Protein AF-A0A525KB96-F1 (afdb_monomer_lite)

pLDDT: mean 92.5, std 6.68, range [64.62, 98.19]

Structure (mmCIF, N/CA/C/O backbone):
data_AF-A0A525KB96-F1
#
_entry.id   AF-A0A525KB96-F1
#
loop_
_atom_site.group_PDB
_atom_site.id
_atom_site.type_symbol
_atom_site.label_atom_id
_atom_site.label_alt_id
_atom_site.label_comp_id
_atom_site.label_asym_id
_atom_site.label_entity_id
_atom_site.label_seq_id
_atom_site.pdbx_PDB_ins_code
_atom_site.Cartn_x
_atom_site.Cartn_y
_atom_site.Cartn_z
_atom_site.occupancy
_atom_site.B_iso_or_equiv
_atom_site.auth_seq_id
_atom_site.auth_comp_id
_atom_site.auth_asym_id
_atom_site.auth_atom_id
_atom_site.pdbx_PDB_model_num
ATOM 1 N N . MET A 1 1 ? -17.389 6.837 9.543 1.00 64.62 1 MET A N 1
ATOM 2 C CA . MET A 1 1 ? -15.958 7.196 9.434 1.00 64.62 1 MET A CA 1
ATOM 3 C C . MET A 1 1 ? -15.118 5.937 9.316 1.00 64.62 1 MET A C 1
ATOM 5 O O . MET A 1 1 ? -14.532 5.800 8.260 1.00 64.62 1 MET A O 1
ATOM 9 N N . ALA A 1 2 ? -15.203 4.982 10.251 1.00 66.69 2 ALA A N 1
ATOM 10 C CA . ALA A 1 2 ? -14.534 3.672 10.146 1.00 66.69 2 ALA A CA 1
ATOM 11 C C . ALA A 1 2 ? -14.796 2.906 8.826 1.00 66.69 2 ALA A C 1
ATOM 13 O O . ALA A 1 2 ? -13.868 2.385 8.228 1.00 66.69 2 ALA A O 1
ATOM 14 N N . ASP A 1 3 ? -16.033 2.926 8.316 1.00 73.50 3 ASP A N 1
ATOM 15 C CA . ASP A 1 3 ? -16.409 2.287 7.038 1.00 73.50 3 ASP A CA 1
ATOM 16 C C . ASP A 1 3 ? -15.618 2.827 5.820 1.00 73.50 3 ASP A C 1
ATOM 18 O O . ASP A 1 3 ? -15.232 2.096 4.909 1.00 73.50 3 ASP A O 1
ATOM 22 N N . VAL A 1 4 ? -15.284 4.125 5.835 1.00 78.00 4 VAL A N 1
ATOM 23 C CA . VAL A 1 4 ? -14.463 4.752 4.783 1.00 78.00 4 VAL A CA 1
ATOM 24 C C . VAL A 1 4 ? -13.003 4.315 4.900 1.00 78.00 4 VAL A C 1
ATOM 26 O O . VAL A 1 4 ? -12.339 4.116 3.879 1.00 78.00 4 VAL A O 1
ATOM 29 N N . ASP A 1 5 ? -12.498 4.151 6.123 1.00 82.69 5 ASP A N 1
ATOM 30 C CA . ASP A 1 5 ? -11.132 3.680 6.346 1.00 82.69 5 ASP A CA 1
ATOM 31 C C . ASP A 1 5 ? -10.998 2.205 5.973 1.00 82.69 5 ASP A C 1
ATOM 33 O O . ASP A 1 5 ? -10.011 1.853 5.336 1.00 82.69 5 ASP A O 1
ATOM 37 N N . LEU A 1 6 ? -12.003 1.370 6.272 1.00 89.62 6 LEU A N 1
ATOM 38 C CA . LEU A 1 6 ? -12.012 -0.046 5.895 1.00 89.62 6 LEU A CA 1
ATOM 39 C C . LEU A 1 6 ? -11.980 -0.194 4.373 1.00 89.62 6 LEU A C 1
ATOM 41 O O . LEU A 1 6 ? -11.068 -0.818 3.834 1.00 89.62 6 LEU A O 1
ATOM 45 N N . SER A 1 7 ? -12.880 0.492 3.659 1.00 92.12 7 SER A N 1
ATOM 46 C CA . SER A 1 7 ? -12.875 0.509 2.189 1.00 92.12 7 SER A CA 1
ATOM 47 C C . SER A 1 7 ? -11.539 1.014 1.617 1.00 92.12 7 SER A C 1
ATOM 49 O O . SER A 1 7 ? -11.029 0.525 0.598 1.00 92.12 7 SER A O 1
ATOM 51 N N . THR A 1 8 ? -10.916 1.988 2.286 1.00 93.50 8 THR A N 1
ATOM 52 C CA . THR A 1 8 ? -9.594 2.485 1.898 1.00 93.50 8 THR A CA 1
ATOM 53 C C . THR A 1 8 ? -8.511 1.437 2.135 1.00 93.50 8 THR A C 1
ATOM 55 O O . THR A 1 8 ? -7.713 1.207 1.226 1.00 93.50 8 THR A O 1
ATOM 58 N N . ALA A 1 9 ? -8.490 0.774 3.287 1.00 94.69 9 ALA A N 1
ATOM 59 C CA . ALA A 1 9 ? -7.529 -0.270 3.622 1.00 94.69 9 ALA A CA 1
ATOM 60 C C . ALA A 1 9 ? -7.655 -1.480 2.682 1.00 94.69 9 ALA A C 1
ATOM 62 O O . ALA A 1 9 ? -6.656 -1.928 2.119 1.00 94.69 9 ALA A O 1
ATOM 63 N N . GLU A 1 10 ? -8.877 -1.942 2.410 1.00 96.50 10 GLU A N 1
ATOM 64 C CA . GLU A 1 10 ? -9.160 -3.033 1.471 1.00 96.50 10 GLU A CA 1
ATOM 65 C C . GLU A 1 10 ? -8.695 -2.710 0.052 1.00 96.50 10 GLU A C 1
ATOM 6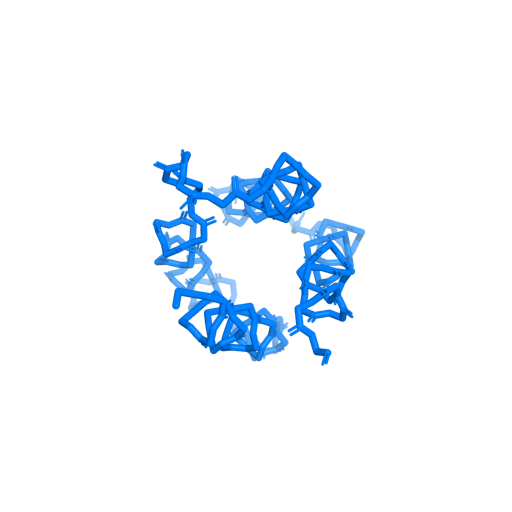7 O O . GLU A 1 10 ? -7.916 -3.455 -0.548 1.00 96.50 10 GLU A O 1
ATOM 72 N N . SER A 1 11 ? -9.129 -1.567 -0.489 1.00 96.31 11 SER A N 1
ATOM 73 C CA . SER A 1 11 ? -8.733 -1.162 -1.840 1.00 96.31 11 SER A CA 1
ATOM 74 C C . SER A 1 11 ? -7.223 -0.942 -1.956 1.00 96.31 11 SER A C 1
ATOM 76 O O . SER A 1 11 ? -6.635 -1.231 -3.001 1.00 96.31 11 SER A O 1
ATOM 78 N N . SER A 1 12 ? -6.577 -0.484 -0.881 1.00 96.56 12 SER A N 1
ATOM 79 C CA . SER A 1 12 ? -5.123 -0.335 -0.815 1.00 96.56 12 SER A CA 1
ATOM 80 C C . SER A 1 12 ? -4.407 -1.679 -0.839 1.00 96.56 12 SER A C 1
ATOM 82 O O . SER A 1 12 ? -3.449 -1.850 -1.594 1.00 96.56 12 SER A O 1
ATOM 84 N N . TYR A 1 13 ? -4.903 -2.648 -0.070 1.00 97.56 13 TYR A N 1
ATOM 85 C CA . TYR A 1 13 ? -4.374 -4.005 -0.042 1.00 97.56 13 TYR A CA 1
ATOM 86 C C . TYR A 1 13 ? -4.474 -4.674 -1.418 1.00 97.56 13 TYR A C 1
ATOM 88 O O . TYR A 1 13 ? -3.481 -5.183 -1.938 1.00 97.56 13 TYR A O 1
ATOM 96 N N . VAL A 1 14 ? -5.641 -4.592 -2.063 1.00 97.69 14 VAL A N 1
ATOM 97 C CA . VAL A 1 14 ? -5.846 -5.131 -3.418 1.00 97.69 14 VAL A CA 1
ATOM 98 C C . VAL A 1 14 ? -4.919 -4.454 -4.433 1.00 97.69 14 VAL A C 1
ATOM 100 O O . VAL A 1 14 ? -4.302 -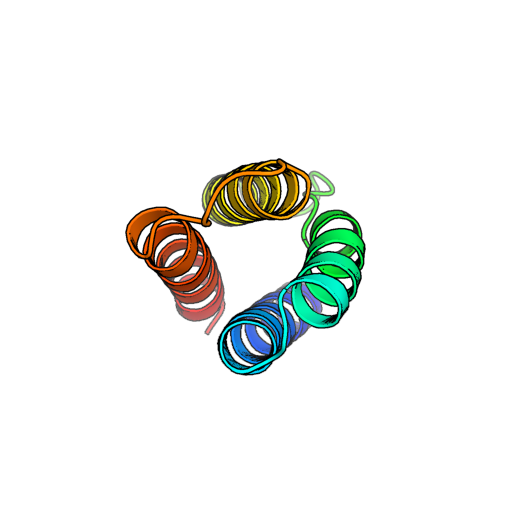5.138 -5.249 1.00 97.69 14 VAL A O 1
ATOM 103 N N . THR A 1 15 ? -4.757 -3.129 -4.351 1.00 97.75 15 THR A N 1
ATOM 104 C CA . THR A 1 15 ? -3.848 -2.377 -5.234 1.00 97.75 15 THR A CA 1
ATOM 105 C C . THR A 1 15 ? -2.396 -2.838 -5.077 1.00 97.75 15 THR A C 1
ATOM 107 O O . THR A 1 15 ? -1.694 -2.974 -6.076 1.00 97.75 15 THR A O 1
ATOM 110 N N . LEU A 1 16 ? -1.935 -3.117 -3.852 1.00 97.62 16 LEU A N 1
ATOM 111 C CA . LEU A 1 16 ? -0.582 -3.632 -3.604 1.00 97.62 16 LEU A CA 1
ATOM 112 C C . LEU A 1 16 ? -0.368 -5.020 -4.220 1.00 97.62 16 LEU A C 1
ATOM 114 O O . LEU A 1 16 ? 0.678 -5.265 -4.823 1.00 97.62 16 LEU A O 1
ATOM 118 N N . LEU A 1 17 ? -1.351 -5.915 -4.091 1.00 97.69 17 LEU A N 1
ATOM 119 C CA . LEU A 1 17 ? -1.280 -7.253 -4.680 1.00 97.69 17 LEU A CA 1
ATOM 120 C C . LEU A 1 17 ? -1.263 -7.207 -6.212 1.00 97.69 17 LEU A C 1
ATOM 122 O O . LEU A 1 17 ? -0.456 -7.902 -6.829 1.00 97.69 17 LEU A O 1
ATOM 126 N N . ASP A 1 18 ? -2.105 -6.369 -6.817 1.00 97.25 18 ASP A N 1
ATOM 127 C CA . ASP A 1 18 ? -2.147 -6.181 -8.269 1.00 97.25 18 ASP A CA 1
ATOM 128 C C . ASP A 1 18 ? -0.854 -5.537 -8.792 1.00 97.25 18 ASP A C 1
ATOM 130 O O . ASP A 1 18 ? -0.239 -6.049 -9.728 1.00 97.25 18 ASP A O 1
ATOM 134 N N . ALA A 1 19 ? -0.377 -4.464 -8.151 1.00 96.38 19 ALA A N 1
ATOM 135 C CA . ALA A 1 19 ? 0.842 -3.764 -8.555 1.00 96.38 19 ALA A CA 1
ATOM 136 C C . ALA A 1 19 ? 2.079 -4.677 -8.534 1.00 96.38 19 ALA A C 1
ATOM 138 O O . ALA A 1 19 ? 2.934 -4.559 -9.411 1.00 96.38 19 ALA A O 1
ATOM 139 N N . ARG A 1 20 ? 2.157 -5.627 -7.592 1.00 95.69 20 ARG A N 1
ATOM 140 C CA . ARG A 1 20 ? 3.264 -6.593 -7.498 1.00 95.69 20 ARG A CA 1
ATOM 141 C C . ARG A 1 20 ? 3.398 -7.487 -8.736 1.00 95.69 20 ARG A C 1
ATOM 143 O O . ARG A 1 20 ? 4.492 -7.969 -9.012 1.00 95.69 20 ARG A O 1
ATOM 150 N N . GLN A 1 21 ? 2.308 -7.715 -9.468 1.00 95.50 21 GLN A N 1
ATOM 151 C CA . GLN A 1 21 ? 2.284 -8.557 -10.671 1.00 95.50 21 GLN A CA 1
ATOM 152 C C . GLN A 1 21 ? 2.533 -7.765 -11.963 1.00 95.50 21 GLN A C 1
ATOM 154 O O . GLN A 1 21 ? 2.569 -8.342 -13.050 1.00 95.50 21 GLN A O 1
ATOM 159 N N . LYS A 1 22 ? 2.673 -6.438 -11.875 1.00 94.56 22 LYS A N 1
ATOM 160 C CA . LYS A 1 22 ? 2.848 -5.565 -13.038 1.00 94.56 22 LYS A CA 1
ATOM 161 C C . LYS A 1 22 ? 4.320 -5.247 -13.307 1.00 94.56 22 LYS A C 1
ATOM 163 O O . LYS A 1 22 ? 5.156 -5.338 -12.408 1.00 94.56 22 LYS A O 1
ATOM 168 N N . PRO A 1 23 ? 4.647 -4.793 -14.532 1.00 93.81 23 PRO A N 1
ATOM 169 C CA . PRO A 1 23 ? 5.940 -4.184 -14.807 1.00 93.81 23 PRO A CA 1
ATOM 170 C C . PRO A 1 23 ? 6.225 -3.021 -13.852 1.00 93.81 23 PRO A C 1
ATOM 172 O O . PRO A 1 23 ? 5.315 -2.284 -13.466 1.00 93.81 23 PRO A O 1
ATOM 175 N N . ARG A 1 24 ? 7.506 -2.818 -13.533 1.00 91.62 24 ARG A N 1
ATOM 176 C CA . ARG A 1 24 ? 7.976 -1.819 -12.561 1.00 91.62 24 ARG A CA 1
ATOM 177 C C . ARG A 1 24 ? 7.381 -0.424 -12.768 1.00 91.62 24 ARG A C 1
ATOM 179 O O . ARG A 1 24 ? 6.974 0.194 -11.793 1.00 91.62 24 ARG A O 1
ATOM 186 N N . SER A 1 25 ? 7.317 0.066 -14.007 1.00 91.94 25 SER A N 1
ATOM 187 C CA . SER A 1 25 ? 6.773 1.396 -14.318 1.00 91.94 25 SER A CA 1
ATOM 188 C C . SER A 1 25 ? 5.294 1.519 -13.942 1.00 91.94 25 SER A C 1
ATOM 190 O O . SER A 1 25 ? 4.919 2.437 -13.219 1.00 91.94 25 SER A O 1
ATOM 192 N N . ALA A 1 26 ? 4.474 0.547 -14.347 1.00 94.75 26 ALA A N 1
ATOM 193 C CA . ALA A 1 26 ? 3.055 0.501 -14.007 1.00 94.75 26 ALA A CA 1
ATOM 194 C C . ALA A 1 26 ? 2.832 0.317 -12.496 1.00 94.75 26 ALA A C 1
ATOM 196 O O . ALA A 1 26 ? 1.943 0.940 -11.919 1.00 94.75 26 ALA A O 1
ATOM 197 N N . ALA A 1 27 ? 3.657 -0.507 -11.841 1.00 95.38 27 ALA A N 1
ATOM 198 C CA . ALA A 1 27 ? 3.637 -0.651 -10.390 1.00 95.38 27 ALA A CA 1
ATOM 199 C C . ALA A 1 27 ? 3.966 0.681 -9.697 1.00 95.38 27 ALA A C 1
ATOM 201 O O . ALA A 1 27 ? 3.251 1.086 -8.785 1.00 95.38 27 ALA A O 1
ATOM 202 N N . ALA A 1 28 ? 4.997 1.398 -10.151 1.00 94.56 28 ALA A N 1
ATOM 203 C CA . ALA A 1 28 ? 5.386 2.687 -9.589 1.00 94.56 28 ALA A CA 1
ATOM 204 C C . ALA A 1 28 ? 4.247 3.714 -9.668 1.00 94.56 28 ALA A C 1
ATOM 206 O O . ALA A 1 28 ? 3.959 4.378 -8.673 1.00 94.56 28 ALA A O 1
ATOM 207 N N . ASP A 1 29 ? 3.549 3.804 -10.802 1.00 95.06 29 ASP A N 1
ATOM 208 C CA . ASP A 1 29 ? 2.412 4.717 -10.966 1.00 95.06 29 ASP A CA 1
ATOM 209 C C . ASP A 1 29 ? 1.272 4.402 -9.983 1.00 95.06 29 ASP A C 1
ATOM 211 O O . ASP A 1 29 ? 0.754 5.305 -9.318 1.00 95.06 29 ASP A O 1
ATOM 215 N N . LEU A 1 30 ? 0.938 3.117 -9.815 1.00 96.31 30 LEU A N 1
ATOM 216 C CA . LEU A 1 30 ? -0.073 2.668 -8.853 1.00 96.31 30 LEU A CA 1
ATOM 217 C C . LEU A 1 30 ? 0.329 2.982 -7.409 1.00 96.31 30 LEU A C 1
ATOM 219 O O . LEU A 1 30 ? -0.468 3.531 -6.647 1.00 96.31 30 LEU A O 1
ATOM 223 N N . ILE A 1 31 ? 1.572 2.677 -7.026 1.00 96.50 31 ILE A N 1
ATOM 224 C CA . ILE A 1 31 ? 2.055 2.892 -5.658 1.00 96.50 31 ILE A CA 1
ATOM 225 C C . ILE A 1 31 ? 2.168 4.390 -5.327 1.00 96.50 31 ILE A C 1
ATOM 227 O O . ILE A 1 31 ? 1.855 4.793 -4.202 1.00 96.50 31 ILE A O 1
ATOM 231 N N . ARG A 1 32 ? 2.534 5.248 -6.290 1.00 94.75 32 ARG A N 1
ATOM 232 C CA . ARG A 1 32 ? 2.547 6.709 -6.087 1.00 94.75 32 ARG A CA 1
ATOM 233 C C . ARG A 1 32 ? 1.150 7.262 -5.816 1.00 94.75 32 ARG A C 1
ATOM 235 O O . ARG A 1 32 ? 0.998 8.078 -4.907 1.00 94.75 32 ARG A O 1
ATOM 242 N N . ALA A 1 33 ? 0.138 6.809 -6.559 1.00 94.44 33 ALA A N 1
ATOM 243 C CA . ALA A 1 33 ? -1.252 7.182 -6.300 1.00 94.44 33 ALA A CA 1
ATOM 244 C C . ALA A 1 33 ? -1.714 6.682 -4.922 1.00 94.44 33 ALA A C 1
ATOM 246 O O . ALA A 1 33 ? -2.348 7.419 -4.162 1.00 94.44 33 ALA A O 1
ATOM 247 N N . LEU A 1 34 ? -1.328 5.453 -4.571 1.00 94.38 34 LEU A N 1
ATOM 248 C CA . LEU A 1 34 ? -1.691 4.825 -3.30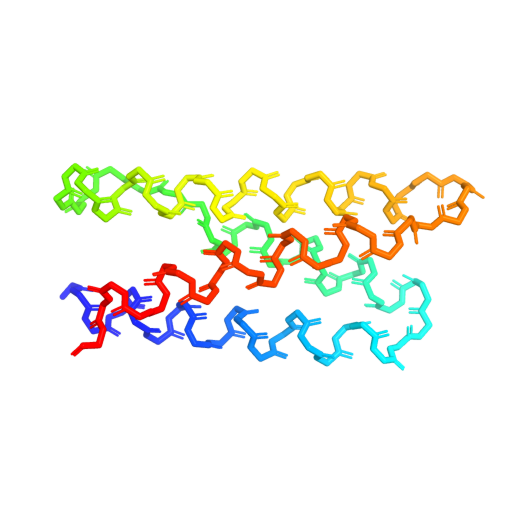9 1.00 94.38 34 LEU A CA 1
ATOM 249 C C . LEU A 1 34 ? -1.166 5.597 -2.093 1.00 94.38 34 LEU A C 1
ATOM 251 O O . LEU A 1 34 ? -1.903 5.798 -1.131 1.00 94.38 34 LEU A O 1
ATOM 255 N N . ARG A 1 35 ? 0.070 6.104 -2.163 1.00 93.31 35 ARG A N 1
ATOM 256 C CA . ARG A 1 35 ? 0.692 6.908 -1.100 1.00 93.31 35 ARG A CA 1
ATOM 257 C C . ARG A 1 35 ? -0.153 8.114 -0.682 1.00 93.31 35 ARG A C 1
ATOM 259 O O . ARG A 1 35 ? -0.193 8.455 0.495 1.00 93.31 35 ARG A O 1
ATOM 266 N N . THR A 1 36 ? -0.790 8.786 -1.638 1.00 90.75 36 THR A N 1
ATOM 267 C CA . THR A 1 36 ? -1.643 9.949 -1.351 1.00 90.75 36 THR A CA 1
ATOM 268 C C . THR A 1 36 ? -2.959 9.518 -0.708 1.00 90.75 36 THR A C 1
ATOM 270 O O . THR A 1 36 ? -3.479 10.211 0.158 1.00 90.75 36 THR A O 1
ATOM 273 N N . LYS A 1 37 ? -3.486 8.354 -1.105 1.00 91.19 37 LYS A N 1
ATOM 274 C CA . LYS A 1 37 ? -4.756 7.819 -0.606 1.00 91.19 37 LYS A CA 1
ATOM 275 C C . LYS A 1 37 ? -4.666 7.319 0.839 1.00 91.19 37 LYS A C 1
ATOM 277 O O . LYS A 1 37 ? -5.623 7.473 1.586 1.00 91.19 37 LYS A O 1
ATOM 282 N N . THR A 1 38 ? -3.542 6.720 1.228 1.00 90.38 38 THR A N 1
ATOM 283 C CA . THR A 1 38 ? -3.391 6.074 2.545 1.00 90.38 38 THR A CA 1
ATOM 284 C C . THR A 1 38 ? -2.900 7.004 3.649 1.00 90.38 38 THR A C 1
ATOM 286 O O . THR A 1 38 ? -2.773 6.572 4.792 1.00 90.38 38 THR A O 1
ATOM 289 N N . GLN A 1 39 ? -2.644 8.277 3.345 1.00 89.31 39 GLN A N 1
ATOM 290 C CA . GLN A 1 39 ? -2.166 9.239 4.330 1.00 89.31 39 GLN A CA 1
ATOM 291 C C . GLN A 1 39 ? -3.200 9.476 5.443 1.00 89.31 39 GLN A C 1
ATOM 293 O O . GLN A 1 39 ? -4.378 9.727 5.187 1.00 89.31 39 GLN A O 1
ATOM 298 N N . ASN A 1 40 ? -2.726 9.445 6.685 1.00 86.06 40 ASN A N 1
ATOM 299 C CA . ASN A 1 40 ? -3.494 9.791 7.875 1.00 86.06 40 ASN A CA 1
ATOM 300 C C . ASN A 1 40 ? -4.072 11.210 7.811 1.00 86.06 40 ASN A C 1
ATOM 302 O O . ASN A 1 40 ? -3.428 12.140 7.320 1.00 86.06 40 ASN A O 1
ATOM 306 N N . ASN A 1 41 ? -5.263 11.388 8.384 1.00 85.31 41 ASN A N 1
ATOM 307 C CA . ASN A 1 41 ? -5.932 12.689 8.473 1.00 85.31 41 ASN A CA 1
ATOM 308 C C . ASN A 1 41 ? -6.167 13.165 9.920 1.00 85.31 41 ASN A C 1
ATOM 310 O O . ASN A 1 41 ? -6.680 14.271 10.104 1.00 85.31 41 ASN A O 1
ATOM 314 N N . GLY A 1 42 ? -5.777 12.370 10.927 1.00 85.69 42 GLY A N 1
ATOM 315 C CA . GLY A 1 42 ? -5.857 12.729 12.344 1.00 85.69 42 GLY A CA 1
ATOM 316 C C . GLY A 1 42 ? -7.276 12.731 12.916 1.00 85.69 42 GLY A C 1
ATOM 317 O O . GLY A 1 42 ? -7.524 13.406 13.915 1.00 85.69 42 GLY A O 1
ATOM 318 N N . LYS A 1 43 ? -8.222 12.044 12.267 1.00 87.88 43 LYS A N 1
ATOM 319 C CA . LYS A 1 43 ? -9.635 11.999 12.675 1.00 87.88 43 LYS A CA 1
ATOM 320 C C . LYS A 1 43 ? -10.041 10.666 13.303 1.00 87.88 43 LYS A C 1
ATOM 322 O O . LYS A 1 43 ? -11.177 10.561 13.761 1.00 87.88 43 LYS A O 1
ATOM 327 N N . GLN A 1 44 ? -9.158 9.671 13.312 1.00 88.81 44 GLN A N 1
ATOM 328 C CA . GLN A 1 44 ? -9.428 8.337 13.839 1.00 88.81 44 GLN A CA 1
ATOM 329 C C . GLN A 1 44 ? -8.862 8.148 15.252 1.00 88.81 44 GLN A C 1
ATOM 331 O O . GLN A 1 44 ? -8.030 8.936 15.715 1.00 88.81 44 GLN A O 1
ATOM 336 N N . PRO A 1 45 ? -9.305 7.103 15.977 1.00 92.06 45 PRO A N 1
ATOM 337 C CA . PRO A 1 45 ? -8.679 6.708 17.229 1.00 92.06 45 PRO A CA 1
ATOM 338 C C . PRO A 1 45 ? -7.177 6.476 17.053 1.00 92.06 45 PRO A C 1
ATOM 340 O O . PRO A 1 45 ? -6.730 5.970 16.025 1.00 92.06 45 PRO A O 1
ATOM 343 N N . ARG A 1 46 ? -6.397 6.795 18.093 1.00 92.06 46 ARG A N 1
ATOM 344 C CA . ARG A 1 46 ? -4.927 6.702 18.069 1.00 92.06 46 ARG A CA 1
ATOM 345 C C . ARG A 1 46 ? -4.417 5.355 17.553 1.00 92.06 46 ARG A C 1
ATOM 347 O O . ARG A 1 46 ? -3.416 5.326 16.853 1.00 92.06 46 ARG A O 1
ATOM 354 N N . GLU A 1 47 ? -5.062 4.258 17.931 1.00 92.69 47 GLU A N 1
ATOM 355 C CA . GLU A 1 47 ? -4.674 2.910 17.504 1.00 92.69 47 GLU A CA 1
ATOM 356 C C . GLU A 1 47 ? -4.771 2.737 15.983 1.00 92.69 47 GLU A C 1
ATOM 358 O O . GLU A 1 47 ? -3.794 2.342 15.352 1.00 92.69 47 GLU A O 1
ATOM 363 N N . VAL A 1 48 ? -5.894 3.151 15.387 1.00 92.38 48 VAL A N 1
ATOM 364 C CA . VAL A 1 48 ? -6.095 3.149 13.930 1.00 92.38 48 VAL A CA 1
ATOM 365 C C . VAL A 1 48 ? -5.092 4.069 13.242 1.00 92.38 48 VAL A C 1
ATOM 367 O O . VAL A 1 48 ? -4.471 3.671 12.262 1.00 92.38 48 VAL A O 1
ATOM 370 N N . GLU A 1 49 ? -4.880 5.275 13.778 1.00 93.19 49 GLU A N 1
ATOM 371 C CA . GLU A 1 49 ? -3.921 6.230 13.210 1.00 93.19 49 GLU A CA 1
ATOM 372 C C . GLU A 1 49 ? -2.490 5.663 13.202 1.00 93.19 49 GLU A C 1
ATOM 374 O O . GLU A 1 49 ? -1.766 5.822 12.222 1.00 93.19 49 GLU A O 1
ATOM 379 N N . VAL A 1 50 ? -2.073 4.964 14.260 1.00 95.31 50 VAL A N 1
ATOM 380 C CA . VAL A 1 50 ? -0.736 4.351 14.326 1.00 95.31 50 VAL A CA 1
ATOM 381 C C . VAL A 1 50 ? -0.581 3.253 13.273 1.00 95.31 50 VAL A C 1
ATOM 383 O O . VAL A 1 50 ? 0.394 3.273 12.522 1.00 95.31 50 VAL A O 1
ATOM 386 N N . VAL A 1 51 ? -1.545 2.335 13.163 1.00 95.88 51 VAL A N 1
ATOM 387 C CA . VAL A 1 51 ? -1.455 1.225 12.199 1.00 95.88 51 VAL A CA 1
ATOM 388 C C . VAL A 1 51 ? -1.563 1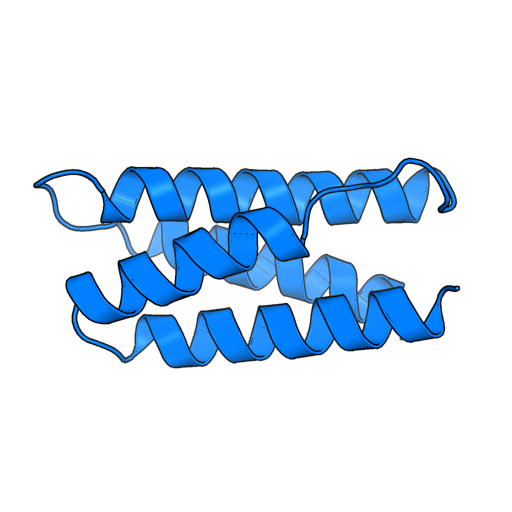.727 10.753 1.00 95.88 51 VAL A C 1
ATOM 390 O O . VAL A 1 51 ? -0.814 1.281 9.880 1.00 95.88 51 VAL A O 1
ATOM 393 N N . GLN A 1 52 ? -2.409 2.729 10.495 1.00 95.69 52 GLN A N 1
ATOM 394 C CA . GLN A 1 52 ? -2.469 3.399 9.196 1.00 95.69 52 GLN A CA 1
ATOM 395 C C . GLN A 1 52 ? -1.142 4.093 8.850 1.00 95.69 52 GLN A C 1
ATOM 397 O O . GLN A 1 52 ? -0.677 3.993 7.712 1.00 95.69 52 GLN A O 1
ATOM 402 N N . ALA A 1 53 ? -0.499 4.755 9.817 1.00 96.38 53 ALA A N 1
ATOM 403 C CA . ALA A 1 53 ? 0.781 5.420 9.594 1.00 96.38 53 ALA A CA 1
ATOM 404 C C . ALA A 1 53 ? 1.887 4.412 9.250 1.00 96.38 53 ALA A C 1
ATOM 406 O O . ALA A 1 53 ? 2.684 4.660 8.342 1.00 96.38 53 ALA A O 1
ATOM 407 N N . ASP A 1 54 ? 1.906 3.250 9.906 1.00 97.31 54 ASP A N 1
ATOM 408 C CA . ASP A 1 54 ? 2.842 2.168 9.593 1.00 97.31 54 ASP A CA 1
ATOM 409 C C . ASP A 1 54 ? 2.634 1.621 8.171 1.00 97.31 54 ASP A C 1
ATOM 411 O O . ASP A 1 54 ? 3.607 1.421 7.430 1.00 97.31 54 ASP A O 1
ATOM 415 N N . ALA A 1 55 ? 1.376 1.442 7.750 1.00 97.31 55 ALA A N 1
ATOM 416 C CA . ALA A 1 55 ? 1.035 1.072 6.377 1.00 97.31 55 ALA A CA 1
ATOM 417 C C . ALA A 1 55 ? 1.489 2.142 5.370 1.00 97.31 55 ALA A C 1
ATOM 419 O O . ALA A 1 55 ? 2.152 1.828 4.376 1.00 97.31 55 ALA A O 1
ATOM 420 N N . TRP A 1 56 ? 1.201 3.415 5.645 1.00 97.50 56 TRP A N 1
ATOM 421 C CA . TRP A 1 56 ? 1.589 4.537 4.794 1.00 97.50 56 TRP A CA 1
ATOM 422 C C . TRP A 1 56 ? 3.112 4.663 4.645 1.00 97.50 56 TRP A C 1
ATOM 424 O O . TRP A 1 56 ? 3.616 4.831 3.530 1.00 97.50 56 TRP A O 1
ATOM 434 N N . LEU A 1 57 ? 3.873 4.520 5.733 1.00 97.69 57 LEU A N 1
ATOM 435 C CA . LEU A 1 57 ? 5.338 4.556 5.704 1.00 97.69 57 LEU A CA 1
ATOM 436 C C . LEU A 1 57 ? 5.927 3.396 4.892 1.00 97.69 57 LEU A C 1
ATOM 438 O O . LEU A 1 57 ? 6.879 3.600 4.132 1.00 97.69 57 LEU A O 1
ATOM 442 N N . ALA A 1 58 ? 5.356 2.194 5.003 1.00 97.81 58 ALA A N 1
ATOM 443 C CA . ALA A 1 58 ? 5.782 1.048 4.206 1.00 97.81 58 ALA A CA 1
ATOM 444 C C . ALA A 1 58 ? 5.501 1.258 2.705 1.00 97.81 58 ALA A C 1
ATOM 446 O O . ALA A 1 58 ? 6.378 1.006 1.876 1.00 97.81 58 ALA A O 1
ATOM 447 N N . ILE A 1 59 ? 4.337 1.817 2.353 1.00 97.56 59 ILE A N 1
ATOM 448 C CA . ILE A 1 59 ? 4.000 2.219 0.976 1.00 97.56 59 ILE A CA 1
ATOM 449 C C . ILE A 1 59 ? 4.961 3.307 0.469 1.00 97.56 59 ILE A C 1
ATOM 451 O O . ILE A 1 59 ? 5.413 3.250 -0.675 1.00 97.56 59 ILE A O 1
ATOM 455 N N . CYS A 1 60 ? 5.345 4.274 1.309 1.00 96.62 60 CYS A N 1
ATOM 456 C CA . CYS A 1 60 ? 6.334 5.291 0.944 1.00 96.62 60 CYS A CA 1
ATOM 457 C C . CYS A 1 60 ? 7.709 4.683 0.644 1.00 96.62 60 CYS A C 1
ATOM 459 O O . CYS A 1 60 ? 8.366 5.096 -0.314 1.00 96.62 60 CYS A O 1
ATOM 461 N N . ALA A 1 61 ? 8.159 3.724 1.457 1.00 96.44 61 ALA A N 1
ATOM 462 C CA . ALA A 1 61 ? 9.418 3.018 1.232 1.00 96.44 61 ALA A CA 1
ATOM 463 C C . ALA A 1 61 ? 9.381 2.220 -0.080 1.00 96.44 61 ALA A C 1
ATOM 465 O O . ALA A 1 61 ? 10.333 2.282 -0.858 1.00 96.44 61 ALA A O 1
ATOM 466 N N . LEU A 1 62 ? 8.260 1.552 -0.365 1.00 96.88 62 LEU A N 1
ATOM 467 C CA . LEU A 1 62 ? 8.043 0.855 -1.628 1.00 96.88 62 LEU A CA 1
ATOM 468 C C . LEU A 1 62 ? 8.062 1.810 -2.825 1.00 96.88 62 LEU A C 1
ATOM 470 O O . LEU A 1 62 ? 8.787 1.553 -3.780 1.00 96.88 62 LEU A O 1
ATOM 474 N N . SER A 1 63 ? 7.343 2.935 -2.753 1.00 95.75 63 SER A N 1
ATOM 475 C CA . SER A 1 63 ? 7.355 3.970 -3.798 1.00 95.75 63 SER A CA 1
ATOM 476 C C . SER A 1 63 ? 8.781 4.422 -4.102 1.00 95.75 63 SER A C 1
ATOM 478 O O . SER A 1 63 ? 9.202 4.384 -5.251 1.00 95.75 63 SER A O 1
ATOM 480 N N . LYS A 1 64 ? 9.555 4.777 -3.067 1.00 94.31 64 LYS A N 1
ATOM 481 C CA . LYS A 1 64 ? 10.957 5.191 -3.225 1.00 94.31 64 LYS A CA 1
ATOM 482 C C . LYS A 1 64 ? 11.815 4.086 -3.837 1.00 94.31 64 LYS A C 1
ATOM 484 O O . LYS A 1 64 ? 12.677 4.367 -4.659 1.00 94.31 64 LYS A O 1
ATOM 489 N N . SER A 1 65 ? 11.586 2.834 -3.440 1.00 94.50 65 SER A N 1
ATOM 490 C CA . SER A 1 65 ? 12.322 1.700 -3.993 1.00 94.50 65 SER A CA 1
ATOM 491 C C . SER A 1 65 ? 11.978 1.437 -5.455 1.00 94.50 65 SER A C 1
ATOM 493 O O . SER A 1 65 ? 12.872 1.008 -6.173 1.00 94.50 65 SER A O 1
ATOM 495 N N . LEU A 1 66 ? 10.738 1.687 -5.890 1.00 93.69 66 LEU A N 1
ATOM 496 C CA . LEU A 1 66 ? 10.293 1.590 -7.288 1.00 93.69 66 LEU A CA 1
ATOM 497 C C . LEU A 1 66 ? 10.779 2.766 -8.150 1.00 93.69 66 LEU A C 1
ATOM 499 O O . LEU A 1 66 ? 10.977 2.602 -9.353 1.00 93.69 66 LEU A O 1
ATOM 503 N N . ASP A 1 67 ? 11.006 3.924 -7.533 1.00 90.56 67 ASP A N 1
ATOM 504 C CA . ASP A 1 67 ? 11.567 5.110 -8.188 1.00 90.56 67 ASP A CA 1
ATOM 505 C C . ASP A 1 67 ? 13.093 5.028 -8.382 1.00 90.56 67 ASP A C 1
ATOM 507 O O . ASP A 1 67 ? 13.642 5.764 -9.195 1.00 90.56 67 ASP A O 1
ATOM 511 N N . ALA A 1 68 ? 13.790 4.151 -7.652 1.00 89.06 68 ALA A N 1
ATOM 512 C CA . ALA A 1 68 ? 15.227 3.928 -7.833 1.00 89.06 68 ALA A CA 1
ATOM 513 C C . ALA A 1 68 ? 15.538 3.193 -9.157 1.00 89.06 68 ALA A C 1
ATOM 515 O O . ALA A 1 68 ? 14.665 2.558 -9.736 1.00 89.06 68 ALA A O 1
ATOM 516 N N . ASP A 1 69 ? 16.789 3.193 -9.617 1.00 73.44 69 ASP A N 1
ATOM 517 C CA . ASP A 1 69 ? 17.195 2.395 -10.794 1.00 73.44 69 ASP A CA 1
ATOM 518 C C . ASP A 1 69 ? 17.509 0.924 -10.450 1.00 73.44 69 ASP A C 1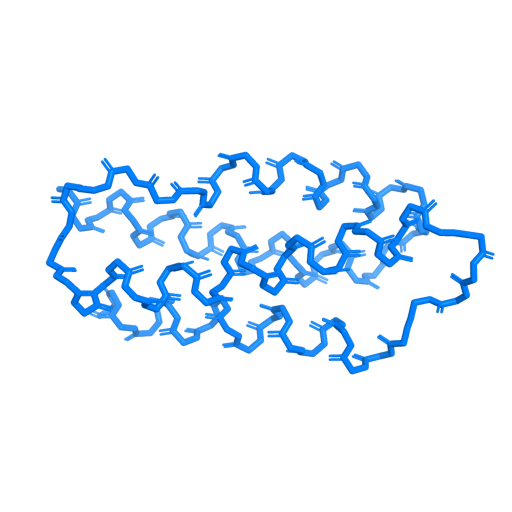
ATOM 520 O O . ASP A 1 69 ? 17.794 0.111 -11.328 1.00 73.44 69 ASP A O 1
ATOM 524 N N . SER A 1 70 ? 17.461 0.559 -9.165 1.00 77.81 70 SER A N 1
ATOM 525 C CA . SER A 1 70 ? 17.759 -0.789 -8.677 1.00 77.81 70 SER A CA 1
ATOM 526 C C . SER A 1 70 ? 16.516 -1.672 -8.547 1.00 77.81 70 SER A C 1
ATOM 528 O O . SER A 1 70 ? 15.381 -1.205 -8.406 1.00 77.81 70 SER A O 1
ATOM 530 N N . GLU A 1 71 ? 16.727 -2.988 -8.572 1.00 80.25 71 GLU A N 1
ATOM 531 C CA . GLU A 1 71 ? 15.667 -3.962 -8.321 1.00 80.25 71 GLU A CA 1
ATOM 532 C C . GLU A 1 71 ? 15.046 -3.741 -6.932 1.00 80.25 71 GLU A C 1
ATOM 534 O O . GLU A 1 71 ? 15.738 -3.569 -5.925 1.00 80.25 71 GLU A O 1
ATOM 539 N N . THR A 1 72 ? 13.715 -3.707 -6.878 1.00 84.56 72 THR A N 1
ATOM 540 C CA . THR A 1 72 ? 12.985 -3.555 -5.617 1.00 84.56 72 THR A CA 1
ATOM 541 C C . THR A 1 72 ? 12.989 -4.887 -4.883 1.00 84.56 72 THR A C 1
ATOM 543 O O . THR A 1 72 ? 12.407 -5.860 -5.359 1.00 84.56 72 THR A O 1
ATOM 546 N N . ALA A 1 73 ? 13.613 -4.927 -3.706 1.00 86.31 73 ALA A N 1
ATOM 547 C CA . ALA A 1 73 ? 13.692 -6.146 -2.913 1.00 86.31 73 ALA A CA 1
ATOM 548 C C . ALA A 1 73 ? 12.293 -6.678 -2.549 1.00 86.31 73 ALA A C 1
ATOM 550 O O . ALA A 1 73 ? 11.408 -5.923 -2.135 1.00 86.31 73 ALA A O 1
ATOM 551 N N . SER A 1 74 ? 12.118 -8.001 -2.646 1.00 90.12 74 SER A N 1
ATOM 552 C CA . SER A 1 74 ? 10.871 -8.704 -2.294 1.00 90.12 74 SER A CA 1
ATOM 553 C C . SER A 1 74 ? 10.391 -8.374 -0.872 1.00 90.12 74 SER A C 1
ATOM 555 O O . SER A 1 74 ? 9.193 -8.276 -0.615 1.00 90.12 74 SER A O 1
ATOM 557 N N . GLU A 1 75 ? 11.320 -8.115 0.049 1.00 93.75 75 GLU A N 1
ATOM 558 C CA . GLU A 1 75 ? 11.026 -7.719 1.429 1.00 93.75 75 GLU A CA 1
ATOM 559 C C . GLU A 1 75 ? 10.282 -6.381 1.533 1.00 93.75 75 GLU A C 1
ATOM 561 O O . GLU A 1 75 ? 9.415 -6.227 2.393 1.00 93.75 75 GLU A O 1
ATOM 566 N N . VAL A 1 76 ? 10.570 -5.422 0.644 1.00 95.56 76 VAL A N 1
ATOM 567 C CA . VAL A 1 76 ? 9.907 -4.107 0.635 1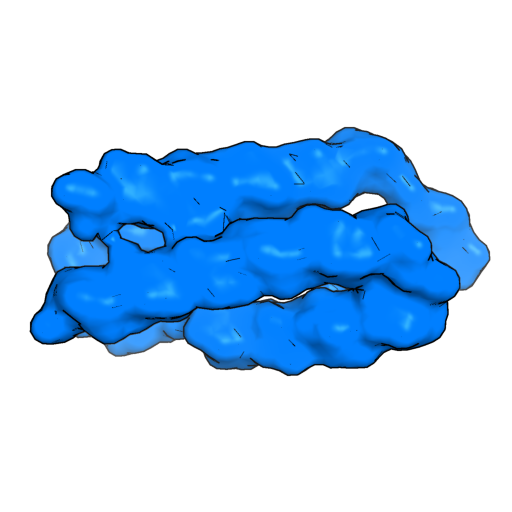.00 95.56 76 VAL A CA 1
ATOM 568 C C . VAL A 1 76 ? 8.446 -4.256 0.211 1.00 95.56 76 VAL A C 1
ATOM 570 O O . VAL A 1 76 ? 7.562 -3.655 0.822 1.00 95.56 76 VAL A O 1
ATOM 573 N N . TRP A 1 77 ? 8.184 -5.119 -0.776 1.00 96.81 77 TRP A N 1
ATOM 574 C CA . TRP A 1 77 ? 6.827 -5.502 -1.171 1.00 96.81 77 TRP A CA 1
ATOM 575 C C . TRP A 1 77 ? 6.078 -6.192 -0.034 1.00 96.81 77 TRP A C 1
ATOM 577 O O . TRP A 1 77 ? 4.983 -5.762 0.325 1.00 96.81 77 TRP A O 1
ATOM 587 N N . SER A 1 78 ? 6.675 -7.232 0.555 1.00 97.19 78 SER A N 1
ATOM 588 C CA . SER A 1 78 ? 6.062 -7.983 1.654 1.00 97.19 78 SER A CA 1
ATOM 589 C C . SER A 1 78 ? 5.730 -7.074 2.835 1.00 97.19 78 SER A C 1
ATOM 591 O O . SER A 1 78 ? 4.627 -7.142 3.363 1.00 97.19 78 SER A O 1
ATOM 593 N N . ARG A 1 79 ? 6.630 -6.151 3.200 1.00 97.62 79 ARG A N 1
ATOM 594 C CA . ARG A 1 79 ? 6.389 -5.195 4.287 1.00 97.62 79 ARG A CA 1
ATOM 595 C C . ARG A 1 79 ? 5.204 -4.271 4.003 1.00 97.62 79 ARG A C 1
ATOM 597 O O . ARG A 1 79 ? 4.397 -4.064 4.902 1.00 97.62 79 ARG A O 1
ATOM 604 N N . ALA A 1 80 ? 5.095 -3.714 2.795 1.00 97.81 80 ALA A N 1
ATOM 605 C CA . ALA A 1 80 ? 3.962 -2.858 2.435 1.00 97.81 80 ALA A CA 1
ATOM 606 C C . ALA A 1 80 ? 2.635 -3.628 2.497 1.00 97.81 80 ALA A C 1
ATOM 608 O O . ALA A 1 80 ? 1.687 -3.156 3.117 1.00 97.81 80 ALA A O 1
ATOM 609 N N . ILE A 1 81 ? 2.601 -4.842 1.939 1.00 98.19 81 ILE A N 1
ATOM 610 C CA . ILE A 1 81 ? 1.415 -5.710 1.941 1.00 98.19 81 ILE A CA 1
ATOM 611 C C . ILE A 1 81 ? 0.998 -6.070 3.371 1.00 98.19 81 ILE A C 1
ATOM 613 O O . ILE A 1 81 ? -0.157 -5.856 3.728 1.00 98.19 81 ILE A O 1
ATOM 617 N N . SER A 1 82 ? 1.927 -6.549 4.206 1.00 98.19 82 SER A N 1
ATOM 618 C CA . SER A 1 82 ? 1.618 -6.963 5.580 1.00 98.19 82 SER A CA 1
ATOM 619 C C . SER A 1 82 ? 1.106 -5.811 6.443 1.00 98.19 82 SER A C 1
ATOM 621 O O . SER A 1 82 ? 0.136 -5.986 7.168 1.00 98.19 82 SER A O 1
ATOM 623 N N . ARG A 1 83 ? 1.691 -4.608 6.344 1.00 97.94 83 ARG A N 1
ATOM 624 C CA . ARG A 1 83 ? 1.209 -3.458 7.132 1.00 97.94 83 ARG A CA 1
ATOM 625 C C . ARG A 1 83 ? -0.165 -2.973 6.685 1.00 97.94 83 ARG A C 1
ATOM 627 O O . ARG A 1 83 ? -0.979 -2.590 7.517 1.00 97.94 83 ARG A O 1
ATOM 634 N N . THR A 1 84 ? -0.451 -3.002 5.384 1.00 97.50 84 THR A N 1
ATOM 635 C CA . THR A 1 84 ? -1.792 -2.665 4.885 1.00 97.50 84 THR A CA 1
ATOM 636 C C . THR A 1 84 ? -2.826 -3.734 5.250 1.00 97.50 84 THR A C 1
ATOM 638 O O . THR A 1 84 ? -3.970 -3.393 5.529 1.00 97.50 84 THR A O 1
ATOM 641 N N . GLU A 1 85 ? -2.434 -5.007 5.311 1.00 97.69 85 GLU A N 1
ATOM 642 C CA . GLU A 1 85 ? -3.283 -6.088 5.820 1.00 97.69 85 GLU A CA 1
ATOM 643 C C . GLU A 1 85 ? -3.601 -5.939 7.309 1.00 97.69 85 GLU A C 1
ATOM 645 O O . GLU A 1 85 ? -4.760 -6.050 7.692 1.00 97.69 85 GLU A O 1
ATOM 650 N N . GLU A 1 86 ? -2.599 -5.640 8.139 1.00 97.00 86 GLU A N 1
ATOM 651 C CA . GLU A 1 86 ? -2.793 -5.349 9.565 1.00 97.00 86 GLU A CA 1
ATOM 652 C C . GLU A 1 86 ? -3.768 -4.184 9.766 1.00 97.00 86 GLU A C 1
ATOM 654 O O . GLU A 1 86 ? -4.672 -4.273 10.594 1.00 97.00 86 GLU A O 1
ATOM 659 N N . TRP A 1 87 ? -3.630 -3.118 8.969 1.00 96.25 87 TRP A N 1
ATOM 660 C CA . TRP A 1 87 ? -4.556 -1.988 9.003 1.00 96.25 87 TRP A CA 1
ATOM 661 C C . TRP A 1 87 ? -5.985 -2.389 8.632 1.00 96.25 87 TRP A C 1
ATOM 663 O O . TRP A 1 87 ? -6.917 -2.017 9.340 1.00 96.25 87 TRP A O 1
ATOM 673 N N . ARG A 1 88 ? -6.161 -3.176 7.564 1.00 95.69 88 ARG A N 1
ATOM 674 C CA . ARG A 1 88 ? -7.473 -3.700 7.163 1.00 95.69 88 ARG A CA 1
ATOM 675 C C . ARG A 1 88 ? -8.094 -4.541 8.277 1.00 95.69 88 ARG A C 1
ATOM 677 O O . ARG A 1 88 ? -9.234 -4.302 8.638 1.00 95.69 88 ARG A O 1
ATOM 684 N N . ASN A 1 89 ? -7.342 -5.488 8.832 1.00 95.88 89 ASN A N 1
ATOM 685 C CA . ASN A 1 89 ? -7.846 -6.421 9.841 1.00 95.88 89 ASN A CA 1
ATOM 686 C C . ASN A 1 89 ? -8.178 -5.738 11.181 1.00 95.88 89 ASN A C 1
ATOM 688 O O . ASN A 1 89 ? -8.937 -6.289 11.963 1.00 95.88 89 ASN A O 1
ATOM 692 N N . LEU A 1 90 ? -7.596 -4.568 11.472 1.00 94.06 90 LEU A N 1
ATOM 693 C CA . LEU A 1 90 ? -7.970 -3.756 12.637 1.00 94.06 90 LEU A CA 1
ATOM 694 C C . LEU A 1 90 ? -9.343 -3.079 12.464 1.00 94.06 90 LEU A C 1
ATOM 696 O O . LEU A 1 90 ? -9.964 -2.690 13.451 1.00 94.06 90 LEU A O 1
ATOM 700 N N . LEU A 1 91 ? -9.768 -2.866 11.217 1.00 90.81 91 LEU A N 1
ATOM 701 C CA . LEU A 1 91 ? -10.980 -2.129 10.860 1.00 90.81 91 LEU A CA 1
ATOM 702 C C . LEU A 1 91 ? -12.185 -3.028 10.537 1.00 90.81 91 LEU A C 1
ATOM 704 O O . LEU A 1 91 ? -13.291 -2.493 10.443 1.00 90.81 91 LEU A O 1
ATOM 708 N N . ASP A 1 92 ? -11.956 -4.330 10.340 1.00 86.44 92 ASP A N 1
ATOM 709 C CA . ASP A 1 92 ? -12.965 -5.390 10.155 1.00 86.44 92 ASP A CA 1
ATOM 710 C C . ASP A 1 92 ? -13.562 -5.826 11.508 1.00 86.44 92 ASP A C 1
ATOM 712 O O . ASP A 1 92 ? -14.808 -5.898 11.624 1.00 86.44 92 ASP A O 1
#

Secondary structure (DSSP, 8-state):
-HHHHHHHHHHHHHHHHHHHTS-HHHHHHHHHHHHHHS---S-S-HHHHHHHHHHHHHHHHHHHHHHSSSPPPHHHHHHHHHHHHHHHHHH-

Sequence (92 aa):
MADVDLSTAESSYVTLLDARQKPRSAAADLIRALRTKTQNNGKQPREVEVVQADAWLAICALSKSLDADSETASEVWSRAISRTEEWRNLLD

Foldseek 3Di:
DLVLQLVLLVVLLVLLVVLVPDPLVSSLVSLVVNLVSLDDDPPDPPVLNVLSVQLSVLSVQQNVQSVDPDDRDPVSSVSNNVSSVVSNVVSD

Radius of gyration: 12.57 Å; chains: 1; bounding box: 34×21×33 Å